Protein AF-A0A7R9KA83-F1 (afdb_monomer_lite)

Radius of gyration: 16.59 Å; chains: 1; bounding box: 43×29×49 Å

Sequence (112 aa):
MVHKWENAMTIDKSSWGFRRNARLSNILTIEELLNNFVKAVSCNGNMLMNVGPTKEGVIAPIYEERLRQMGTWLDINGEAIYSTRYWSVQNDANNKDVWYELGVLPSPWGYP

Secondary structure (DSSP, 8-state):
-PPP-EEEEESBTT-SS--TT--GGGBPPHHHHHHHHHHHHHTT-EEEEE-PPPTTSPPPHHHHHHHHHHHHHHHHHGGGTTTEEEEEEEE-SS-TT-EEEEE-PPPTT---

Organism: Timema genevievae (NCBI:txid629358)

InterPro domains:
  IPR000933 Glycoside hydrolase, family 29 [PTHR10030] (3-101)
  IPR000933 Glycoside hydrolase, family 29 [SM00812] (1-108)
  IPR016286 Alpha-L-fucosidase, metazoa-type [PR00741] (32-53)
  IPR016286 Alpha-L-fucosidase, metazoa-type [PR00741] (65-87)
  IPR017853 Glycoside hydrolase superfamily [SSF51445] (3-82)
  IPR057739 Glycoside hydrolase family 29, N-terminal [PF01120] (3-79)

pLDDT: mean 84.93, std 13.87, range [41.72, 97.69]

Structure (mmCIF, N/CA/C/O backbone):
data_AF-A0A7R9KA83-F1
#
_entry.id   AF-A0A7R9KA83-F1
#
loop_
_atom_site.group_PDB
_atom_site.id
_atom_site.type_symbol
_atom_site.label_atom_id
_atom_site.label_alt_id
_atom_site.label_comp_id
_atom_site.label_asym_id
_atom_site.label_entity_id
_atom_site.label_seq_id
_atom_site.pdbx_PDB_ins_code
_atom_site.Cartn_x
_atom_site.Cartn_y
_atom_site.Cartn_z
_atom_site.occupancy
_atom_site.B_iso_or_equiv
_atom_site.auth_seq_id
_atom_site.auth_comp_id
_atom_site.auth_asym_id
_atom_site.auth_atom_id
_atom_site.pdbx_PDB_model_num
ATOM 1 N N . MET A 1 1 ? 20.328 -19.005 -4.824 1.00 50.56 1 MET A N 1
ATOM 2 C CA . MET A 1 1 ? 18.987 -19.008 -5.444 1.00 50.56 1 MET A CA 1
ATOM 3 C C . MET A 1 1 ? 18.210 -17.880 -4.786 1.00 50.56 1 MET A C 1
ATOM 5 O O . MET A 1 1 ? 18.260 -17.791 -3.567 1.00 50.56 1 MET A O 1
ATOM 9 N N . VA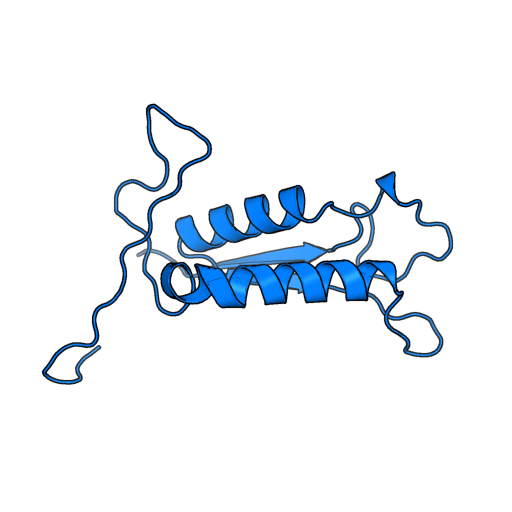L A 1 2 ? 17.620 -16.959 -5.548 1.00 70.19 2 VAL A N 1
ATOM 10 C CA . VAL A 1 2 ? 16.840 -15.855 -4.961 1.00 70.19 2 VAL A CA 1
ATOM 11 C C . VAL A 1 2 ? 15.465 -16.407 -4.595 1.00 70.19 2 VAL A C 1
ATOM 13 O O . VAL A 1 2 ? 14.796 -16.981 -5.452 1.00 70.19 2 VAL A O 1
ATOM 16 N N . HIS A 1 3 ? 15.067 -16.286 -3.329 1.00 82.06 3 HIS A N 1
ATOM 17 C CA . HIS A 1 3 ? 13.771 -16.768 -2.855 1.00 82.06 3 HIS A CA 1
ATOM 18 C C . HIS A 1 3 ? 12.719 -15.667 -2.960 1.00 82.06 3 HIS A C 1
ATOM 20 O O . HIS A 1 3 ? 12.977 -14.510 -2.629 1.00 82.06 3 HIS A O 1
ATOM 26 N N . LYS A 1 4 ? 11.525 -16.038 -3.429 1.00 86.62 4 LYS A N 1
ATOM 27 C CA . LYS A 1 4 ? 10.361 -15.154 -3.403 1.00 86.62 4 LYS A CA 1
ATOM 28 C C . LYS A 1 4 ? 9.895 -14.959 -1.964 1.00 86.62 4 LYS A C 1
ATOM 30 O O . LYS A 1 4 ? 9.916 -15.901 -1.175 1.00 86.62 4 LYS A O 1
ATOM 35 N N . TRP A 1 5 ? 9.492 -13.736 -1.647 1.00 91.38 5 TRP A N 1
ATOM 36 C CA . TRP A 1 5 ? 9.072 -13.334 -0.312 1.00 91.38 5 TRP A CA 1
ATOM 37 C C . TRP A 1 5 ? 7.914 -12.336 -0.397 1.00 91.38 5 TRP A C 1
ATOM 39 O O . TRP A 1 5 ? 7.657 -11.746 -1.449 1.00 91.38 5 TRP A O 1
ATOM 49 N N . GLU A 1 6 ? 7.211 -12.167 0.716 1.00 92.75 6 GLU A N 1
ATOM 50 C CA . GLU A 1 6 ? 6.083 -11.252 0.844 1.00 92.75 6 GLU A CA 1
ATOM 51 C C . GLU A 1 6 ? 6.220 -10.448 2.137 1.00 92.75 6 GLU A C 1
ATOM 53 O O . GLU A 1 6 ? 6.535 -10.999 3.193 1.00 92.75 6 GLU A O 1
ATOM 58 N N . ASN A 1 7 ? 5.984 -9.141 2.047 1.00 91.12 7 ASN A N 1
ATOM 59 C CA . ASN A 1 7 ? 5.855 -8.262 3.195 1.00 91.12 7 ASN A CA 1
ATOM 60 C C . ASN A 1 7 ? 4.379 -8.156 3.591 1.00 91.12 7 ASN A C 1
ATOM 62 O O . ASN A 1 7 ? 3.605 -7.453 2.936 1.00 91.12 7 ASN A O 1
ATOM 66 N N . ALA A 1 8 ? 3.990 -8.846 4.658 1.00 93.56 8 ALA A N 1
ATOM 67 C CA . ALA A 1 8 ? 2.660 -8.711 5.233 1.00 93.56 8 ALA A CA 1
ATOM 68 C C . ALA A 1 8 ? 2.638 -7.541 6.225 1.00 93.56 8 ALA A C 1
ATOM 70 O O . ALA A 1 8 ? 3.390 -7.526 7.200 1.00 93.56 8 ALA A O 1
ATOM 71 N N . MET A 1 9 ? 1.755 -6.569 5.997 1.00 93.69 9 MET A N 1
ATOM 72 C CA . MET A 1 9 ? 1.659 -5.361 6.816 1.00 93.69 9 MET A CA 1
ATOM 73 C C . MET A 1 9 ? 0.218 -4.883 7.001 1.00 93.69 9 MET A C 1
ATOM 75 O O . MET A 1 9 ? -0.697 -5.281 6.285 1.00 93.69 9 MET A O 1
ATOM 79 N N . THR A 1 10 ? 0.014 -3.991 7.966 1.00 94.38 10 THR A N 1
ATOM 80 C CA . THR A 1 10 ? -1.294 -3.454 8.356 1.00 94.38 10 THR A CA 1
ATOM 81 C C . THR A 1 10 ? -1.392 -1.969 8.036 1.00 94.38 10 THR A C 1
ATOM 83 O O . THR A 1 10 ? -0.407 -1.248 8.164 1.00 94.38 10 THR A O 1
ATOM 86 N N . ILE A 1 11 ? -2.584 -1.480 7.668 1.00 95.19 11 ILE A N 1
ATOM 87 C CA . ILE A 1 11 ? -2.808 -0.028 7.510 1.00 95.19 11 ILE A CA 1
ATOM 88 C C . ILE A 1 11 ? -2.746 0.691 8.873 1.00 95.19 11 ILE A C 1
ATOM 90 O O . ILE A 1 11 ? -2.260 1.818 8.973 1.00 95.19 11 ILE A O 1
ATOM 94 N N . ASP A 1 12 ? -3.216 0.043 9.942 1.00 94.94 12 ASP A N 1
ATOM 95 C CA . ASP A 1 12 ? -3.026 0.516 11.317 1.00 94.94 12 ASP A CA 1
ATOM 96 C C . ASP A 1 12 ? -1.615 0.142 11.807 1.00 94.94 12 ASP A C 1
ATOM 98 O O . ASP A 1 12 ? -1.246 -1.030 11.819 1.00 94.94 12 ASP A O 1
ATOM 102 N N . LYS A 1 13 ? -0.841 1.130 12.268 1.00 94.12 13 LYS A N 1
ATOM 103 C CA . LYS A 1 13 ? 0.544 0.981 12.748 1.00 94.12 13 LYS A CA 1
ATOM 104 C C . LYS A 1 13 ? 0.688 0.056 13.959 1.00 94.12 13 LYS A C 1
ATOM 106 O O . LYS A 1 13 ? 1.803 -0.329 14.293 1.00 94.12 13 LYS A O 1
ATOM 111 N N . SER A 1 14 ? -0.393 -0.248 14.677 1.00 93.19 14 SER A N 1
ATOM 112 C CA . SER A 1 14 ? -0.337 -1.021 15.925 1.00 93.19 14 SER A CA 1
ATOM 113 C C . SER A 1 14 ? -1.249 -2.248 15.956 1.00 93.19 14 SER A C 1
ATOM 115 O O . SER A 1 14 ? -1.313 -2.898 17.001 1.00 93.19 14 SER A O 1
ATOM 117 N N . SER A 1 15 ? -2.006 -2.557 14.896 1.00 93.06 15 SER A N 1
ATOM 118 C CA . SER A 1 15 ? -2.926 -3.700 14.936 1.00 93.06 15 SER A CA 1
ATOM 119 C C . SER A 1 15 ? -3.280 -4.292 13.576 1.00 93.06 15 SER A C 1
ATOM 121 O O . SER A 1 15 ? -3.443 -3.580 12.591 1.00 93.06 15 SER A O 1
ATOM 123 N N . TRP A 1 16 ? -3.493 -5.609 13.578 1.00 93.81 16 TRP A N 1
ATOM 124 C CA . TRP A 1 16 ? -4.118 -6.361 12.485 1.00 93.81 16 TRP A CA 1
ATOM 125 C C . TRP A 1 16 ? -5.649 -6.288 12.522 1.00 93.81 16 TRP A C 1
ATOM 127 O O . TRP A 1 16 ? -6.301 -6.387 11.485 1.00 93.81 16 TRP A O 1
ATOM 137 N N . GLY A 1 17 ? -6.225 -6.117 13.714 1.00 92.38 17 GLY A N 1
ATOM 138 C CA . GLY A 1 17 ? -7.666 -6.015 13.917 1.00 92.38 17 GLY A CA 1
ATOM 139 C C . GLY A 1 17 ? -8.142 -4.567 13.970 1.00 92.38 17 GLY A C 1
ATOM 140 O O . GLY A 1 17 ? -7.368 -3.637 14.193 1.00 92.38 17 GLY A O 1
ATOM 141 N N . PHE A 1 18 ? -9.449 -4.371 13.810 1.00 93.19 18 PHE A N 1
ATOM 142 C CA . PHE A 1 18 ? -10.048 -3.050 13.949 1.00 93.19 18 PHE A CA 1
ATOM 143 C C . PHE A 1 18 ? -9.938 -2.529 15.387 1.00 93.19 18 PHE A C 1
ATOM 145 O O . PHE A 1 18 ? -10.389 -3.172 16.339 1.00 93.19 18 PHE A O 1
ATOM 152 N N . ARG A 1 19 ? -9.407 -1.312 15.544 1.00 93.62 19 ARG A N 1
ATOM 153 C CA . ARG A 1 19 ? -9.363 -0.592 16.821 1.00 93.62 19 ARG A CA 1
ATOM 154 C C . ARG A 1 19 ? -10.276 0.625 16.779 1.00 93.62 19 ARG A C 1
ATOM 156 O O . ARG A 1 19 ? -9.973 1.623 16.134 1.00 93.62 19 ARG A O 1
ATOM 163 N N . ARG A 1 20 ? -11.364 0.588 17.552 1.00 89.69 20 ARG A N 1
ATOM 164 C CA . ARG A 1 20 ? -12.332 1.698 17.636 1.00 89.69 20 ARG A CA 1
ATOM 165 C C . ARG A 1 20 ? -11.716 3.010 18.138 1.00 89.69 20 ARG A C 1
ATOM 167 O O . ARG A 1 20 ? -12.199 4.079 17.792 1.00 89.69 20 ARG A O 1
ATOM 174 N N . ASN A 1 21 ? -10.679 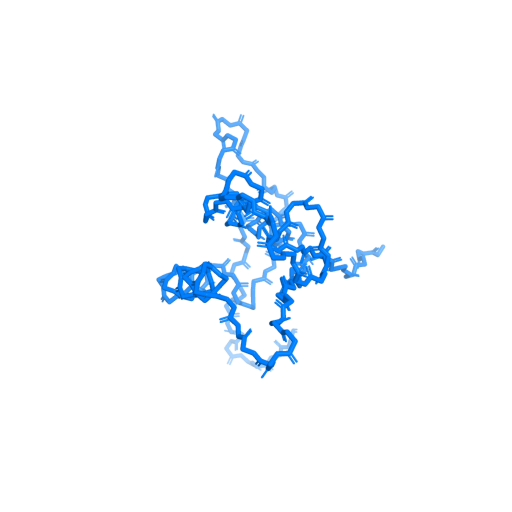2.930 18.967 1.00 92.75 21 ASN A N 1
ATOM 175 C CA . ASN A 1 21 ? -9.981 4.079 19.543 1.00 92.75 21 ASN A CA 1
ATOM 176 C C . ASN A 1 21 ? -8.700 4.459 18.773 1.00 92.75 21 ASN A C 1
ATOM 178 O O . ASN A 1 21 ? -7.888 5.226 19.296 1.00 92.75 21 ASN A O 1
ATOM 182 N N . ALA A 1 22 ? -8.490 3.921 17.565 1.00 91.00 22 ALA A N 1
ATOM 183 C CA . ALA A 1 22 ? -7.370 4.326 16.725 1.00 91.00 22 ALA A CA 1
ATOM 184 C C . ALA A 1 22 ? -7.483 5.812 16.365 1.00 91.00 22 ALA A C 1
ATOM 186 O O . ALA A 1 22 ? -8.528 6.295 15.930 1.00 91.00 22 ALA A O 1
ATOM 187 N N . ARG A 1 23 ? -6.383 6.544 16.545 1.00 93.38 23 ARG A N 1
ATOM 188 C CA . ARG A 1 23 ? -6.250 7.924 16.072 1.00 93.38 23 ARG A CA 1
ATOM 189 C C . ARG A 1 23 ? -5.773 7.909 14.626 1.00 93.38 23 ARG A C 1
ATOM 191 O O . ARG A 1 23 ? -5.047 6.995 14.245 1.00 93.38 23 ARG A O 1
ATOM 198 N N . LEU A 1 24 ? -6.083 8.953 13.858 1.00 91.00 24 LEU A N 1
ATOM 199 C CA . LEU A 1 24 ? -5.583 9.094 12.483 1.00 91.00 24 LEU A CA 1
ATOM 200 C C . LEU A 1 24 ? -4.050 9.031 12.404 1.00 91.00 24 LEU A C 1
ATOM 202 O O . LEU A 1 24 ? -3.518 8.427 11.486 1.00 91.00 24 LEU A O 1
ATOM 206 N N . SER A 1 25 ? -3.342 9.551 13.412 1.00 93.81 25 SER A N 1
ATOM 207 C CA . SER A 1 25 ? -1.877 9.452 13.520 1.00 93.81 25 SER A CA 1
ATOM 208 C C . SER A 1 25 ? -1.348 8.013 13.600 1.00 93.81 25 SER A C 1
ATOM 210 O O . SER A 1 25 ? -0.171 7.770 13.341 1.00 93.81 25 SER A O 1
ATOM 212 N N . ASN A 1 26 ? -2.199 7.061 13.992 1.00 93.62 26 ASN A N 1
ATOM 213 C CA . ASN A 1 26 ? -1.862 5.643 14.090 1.00 93.62 26 ASN A CA 1
ATOM 214 C C . ASN A 1 26 ? -2.155 4.892 12.787 1.00 93.62 26 ASN A C 1
ATOM 216 O O . ASN A 1 26 ? -1.917 3.691 12.723 1.00 93.62 26 ASN A O 1
ATOM 220 N N . ILE A 1 27 ? -2.701 5.562 11.777 1.00 95.31 27 ILE A N 1
ATOM 221 C CA . ILE A 1 27 ? -2.977 4.990 10.465 1.00 95.31 27 ILE A CA 1
ATOM 222 C C . ILE A 1 27 ? -1.852 5.437 9.536 1.00 95.31 27 ILE A C 1
ATOM 224 O O . ILE A 1 27 ? -1.470 6.607 9.552 1.00 95.31 27 ILE A O 1
ATOM 228 N N . LEU A 1 28 ? -1.290 4.511 8.760 1.00 96.44 28 LEU A N 1
ATOM 229 C CA . LEU A 1 28 ? -0.286 4.855 7.758 1.00 96.44 28 LEU A CA 1
ATOM 230 C C . LEU A 1 28 ? -0.870 5.851 6.749 1.00 96.44 28 LEU A C 1
ATOM 232 O O . LEU A 1 28 ? -2.026 5.734 6.317 1.00 96.44 28 LEU A O 1
ATOM 236 N N . THR A 1 29 ? -0.074 6.851 6.386 1.00 97.00 29 THR A N 1
ATOM 237 C CA . THR A 1 29 ? -0.419 7.741 5.276 1.00 97.00 29 THR A CA 1
ATOM 238 C C . THR A 1 29 ? -0.273 6.998 3.952 1.00 97.00 29 THR A C 1
ATOM 240 O O . THR A 1 29 ? 0.342 5.931 3.883 1.00 97.00 29 THR A O 1
ATOM 243 N N . ILE A 1 30 ? -0.849 7.544 2.881 1.00 96.62 30 ILE A N 1
ATOM 244 C CA . ILE A 1 30 ? -0.693 6.941 1.557 1.00 96.62 30 ILE A CA 1
ATOM 245 C C . ILE A 1 30 ? 0.777 6.929 1.120 1.00 96.62 30 ILE A C 1
ATOM 247 O O . ILE A 1 30 ? 1.237 5.945 0.554 1.00 96.62 30 ILE A O 1
ATOM 251 N N . GLU A 1 31 ? 1.543 7.966 1.451 1.00 96.25 31 GLU A N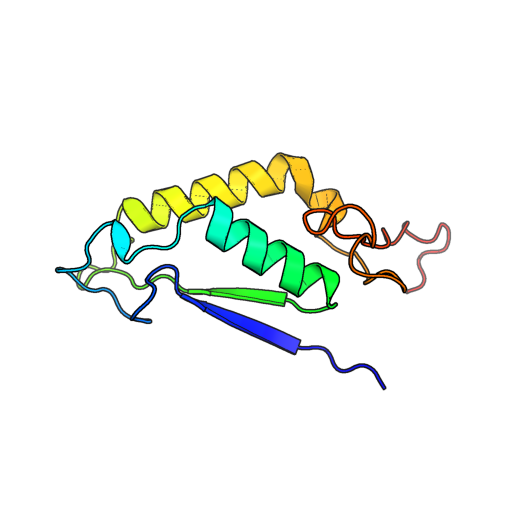 1
ATOM 252 C CA . GLU A 1 31 ? 2.969 8.063 1.142 1.00 96.25 31 GLU A CA 1
ATOM 253 C C . GLU A 1 31 ? 3.771 6.974 1.865 1.00 96.25 31 GLU A C 1
ATOM 255 O O . GLU A 1 31 ? 4.631 6.338 1.258 1.00 96.25 31 GLU A O 1
ATOM 260 N N . GLU A 1 32 ? 3.463 6.705 3.140 1.00 96.38 32 GLU A N 1
ATOM 261 C CA . GLU A 1 32 ? 4.088 5.612 3.895 1.00 96.38 32 GLU A CA 1
ATOM 262 C C . GLU A 1 32 ? 3.761 4.244 3.266 1.00 96.38 32 GLU A C 1
ATOM 264 O O . GLU A 1 32 ? 4.647 3.395 3.133 1.00 96.38 32 GLU A O 1
ATOM 269 N N . LEU A 1 33 ? 2.508 4.029 2.844 1.00 96.19 33 LEU A N 1
ATOM 270 C CA . LEU A 1 33 ? 2.076 2.790 2.188 1.00 96.19 33 LEU A CA 1
ATOM 271 C C . LEU A 1 33 ? 2.755 2.589 0.828 1.00 96.19 33 LEU A C 1
ATOM 273 O O . LEU A 1 33 ? 3.293 1.513 0.575 1.00 96.19 33 LEU A O 1
ATOM 277 N N . LEU A 1 34 ? 2.777 3.619 -0.019 1.00 95.50 34 LEU A N 1
ATOM 278 C CA . LEU A 1 34 ? 3.414 3.571 -1.336 1.00 95.50 34 LEU A CA 1
ATOM 279 C C . LEU A 1 34 ? 4.920 3.339 -1.225 1.00 95.50 34 LEU A C 1
ATOM 281 O O . LEU A 1 34 ? 5.473 2.536 -1.969 1.00 95.50 34 LEU A O 1
ATOM 285 N N . ASN A 1 35 ? 5.582 3.980 -0.262 1.00 93.69 35 ASN A N 1
ATOM 286 C CA . ASN A 1 35 ? 7.010 3.786 -0.035 1.00 93.69 35 ASN A CA 1
ATOM 287 C C . ASN A 1 35 ? 7.321 2.330 0.355 1.00 93.69 35 ASN A C 1
ATOM 289 O O . ASN A 1 35 ? 8.215 1.708 -0.217 1.00 93.69 35 ASN A O 1
ATOM 293 N N . ASN A 1 36 ? 6.544 1.752 1.278 1.00 93.62 36 ASN A N 1
ATOM 294 C CA . ASN A 1 36 ? 6.689 0.341 1.649 1.00 93.62 36 ASN A CA 1
ATOM 295 C C . ASN A 1 36 ? 6.406 -0.599 0.472 1.00 93.62 36 ASN A C 1
ATOM 297 O O . ASN A 1 36 ? 7.113 -1.592 0.294 1.00 93.62 36 ASN A O 1
ATOM 301 N N . PHE A 1 37 ? 5.405 -0.267 -0.342 1.00 93.69 37 PHE A N 1
ATOM 302 C CA . PHE A 1 37 ? 5.025 -1.051 -1.505 1.00 93.69 37 PHE A CA 1
ATOM 303 C C . PHE A 1 37 ? 6.117 -1.081 -2.572 1.00 93.69 37 PHE A C 1
ATOM 305 O O . PHE A 1 37 ? 6.586 -2.157 -2.939 1.00 93.69 37 PHE A O 1
ATOM 312 N N . VAL A 1 38 ? 6.571 0.093 -3.015 1.00 90.94 38 VAL A N 1
ATOM 313 C CA . VAL A 1 38 ? 7.607 0.227 -4.046 1.00 90.94 38 VAL A CA 1
ATOM 314 C C . VAL A 1 38 ? 8.904 -0.434 -3.588 1.00 90.94 38 VAL A C 1
ATOM 316 O O . VAL A 1 38 ? 9.518 -1.160 -4.365 1.00 90.94 38 VAL A O 1
ATOM 319 N N . LYS A 1 39 ? 9.285 -0.285 -2.312 1.00 88.56 39 LYS A N 1
ATOM 320 C CA . LYS A 1 39 ? 10.449 -0.980 -1.736 1.00 88.56 39 LYS A CA 1
ATOM 321 C C . LYS A 1 39 ? 10.334 -2.500 -1.799 1.00 88.56 39 LYS A C 1
ATOM 323 O O . LYS A 1 39 ? 11.322 -3.162 -2.110 1.00 88.56 39 LYS A O 1
ATOM 328 N N . ALA A 1 40 ? 9.163 -3.055 -1.478 1.00 88.62 40 ALA A N 1
ATOM 329 C CA . ALA A 1 40 ? 8.944 -4.499 -1.513 1.00 88.62 40 ALA A CA 1
ATOM 330 C C . ALA A 1 40 ? 9.065 -5.033 -2.946 1.00 88.62 40 ALA A C 1
ATOM 332 O O . ALA A 1 40 ? 9.825 -5.976 -3.176 1.00 88.62 40 ALA A O 1
ATOM 333 N N . VAL A 1 41 ? 8.392 -4.375 -3.895 1.00 87.38 41 VAL A N 1
ATOM 334 C CA . VAL A 1 41 ? 8.394 -4.739 -5.320 1.00 87.38 41 VAL A CA 1
ATOM 335 C C . VAL A 1 41 ? 9.817 -4.660 -5.887 1.00 87.38 41 VAL A C 1
ATOM 337 O O . VAL A 1 41 ? 10.321 -5.682 -6.361 1.00 87.38 41 VAL A O 1
ATOM 340 N N . SER A 1 42 ? 10.535 -3.556 -5.622 1.00 83.62 42 SER A N 1
ATOM 341 C CA . SER A 1 42 ? 11.933 -3.323 -6.065 1.00 83.62 42 SER A CA 1
ATOM 342 C C . SER A 1 42 ? 12.912 -4.374 -5.555 1.00 83.62 42 SER A C 1
ATOM 344 O O . SER A 1 42 ? 13.940 -4.668 -6.169 1.00 83.62 42 SER A O 1
ATOM 346 N N . CYS A 1 43 ? 12.581 -4.985 -4.421 1.00 84.12 43 CYS A N 1
ATOM 347 C CA . CYS A 1 43 ? 13.332 -6.075 -3.817 1.00 84.12 43 CYS A CA 1
ATOM 348 C C . CYS A 1 43 ? 12.798 -7.465 -4.212 1.00 84.12 43 CYS A C 1
ATOM 350 O O . CYS A 1 43 ? 13.033 -8.445 -3.498 1.00 84.12 43 CYS A O 1
ATOM 352 N N . ASN A 1 44 ? 12.100 -7.571 -5.350 1.00 83.94 44 ASN A N 1
ATOM 353 C CA . ASN A 1 44 ? 11.505 -8.792 -5.905 1.00 83.94 44 ASN A CA 1
ATOM 354 C C . ASN A 1 44 ? 10.419 -9.446 -5.028 1.00 83.94 44 ASN A C 1
ATOM 356 O O . ASN A 1 44 ? 10.132 -10.642 -5.197 1.00 83.94 44 ASN A O 1
ATOM 360 N N . GLY A 1 45 ? 9.863 -8.693 -4.081 1.00 87.00 45 GLY A N 1
ATOM 361 C CA . GLY A 1 45 ? 8.868 -9.141 -3.115 1.00 87.00 45 GLY A CA 1
ATOM 362 C C . GLY A 1 45 ? 7.460 -8.652 -3.439 1.00 87.00 45 GLY A C 1
ATOM 363 O O . GLY A 1 45 ? 7.261 -7.709 -4.198 1.00 87.00 45 GLY A O 1
ATOM 364 N N . ASN A 1 46 ? 6.472 -9.296 -2.824 1.00 90.88 46 ASN A N 1
ATOM 365 C CA . ASN A 1 46 ? 5.083 -8.841 -2.852 1.00 90.88 46 ASN A CA 1
ATOM 366 C C . ASN A 1 46 ? 4.743 -8.078 -1.567 1.00 90.88 46 ASN A C 1
ATOM 368 O O . ASN A 1 46 ? 5.437 -8.206 -0.557 1.00 90.88 46 ASN A O 1
ATOM 372 N N . MET A 1 47 ? 3.643 -7.327 -1.580 1.00 93.69 47 MET A N 1
ATOM 373 C CA . MET A 1 47 ? 3.089 -6.717 -0.375 1.00 93.69 47 MET A CA 1
ATOM 374 C C . MET A 1 47 ? 1.656 -7.191 -0.155 1.00 93.69 47 MET A C 1
ATOM 376 O O . MET A 1 47 ? 0.806 -7.034 -1.031 1.00 93.69 47 MET A O 1
ATOM 380 N N . LEU A 1 48 ? 1.388 -7.706 1.042 1.00 94.38 48 LEU A N 1
ATOM 381 C CA . LEU A 1 48 ? 0.046 -8.021 1.514 1.00 94.38 48 LEU A CA 1
ATOM 382 C C . LEU A 1 48 ? -0.378 -6.936 2.502 1.00 94.38 48 LEU A C 1
ATOM 384 O O . LEU A 1 48 ? 0.168 -6.828 3.600 1.00 94.38 48 LEU A O 1
ATOM 388 N N . MET A 1 49 ? -1.355 -6.121 2.100 1.00 94.81 49 MET A N 1
ATOM 389 C CA . MET A 1 49 ? -1.894 -5.035 2.919 1.00 94.81 49 MET A CA 1
ATOM 390 C C . MET A 1 49 ? -3.189 -5.474 3.610 1.00 94.81 49 MET A C 1
ATOM 392 O O . MET A 1 49 ? -4.219 -5.660 2.967 1.00 94.81 49 MET A O 1
ATOM 396 N N . ASN A 1 50 ? -3.144 -5.618 4.932 1.00 94.81 50 ASN A N 1
ATOM 397 C CA . ASN A 1 50 ? -4.281 -6.030 5.748 1.00 94.81 50 ASN A CA 1
ATOM 398 C C . ASN A 1 50 ? -5.156 -4.848 6.189 1.00 94.81 50 ASN A C 1
ATOM 400 O O . ASN A 1 50 ?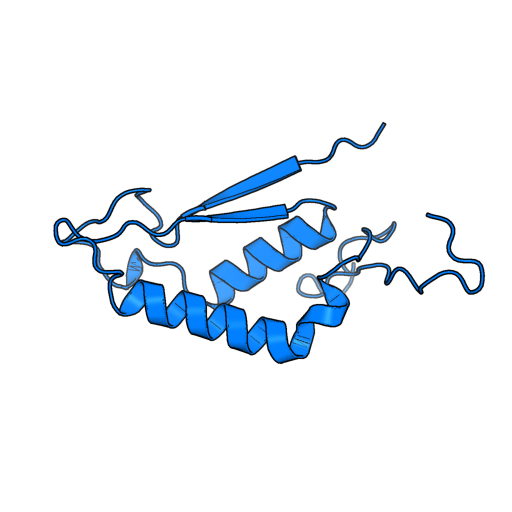 -4.657 -3.827 6.678 1.00 94.81 50 ASN A O 1
ATOM 404 N N . VAL A 1 51 ? -6.473 -5.066 6.144 1.00 93.75 51 VAL A N 1
ATOM 405 C CA . VAL A 1 51 ? -7.497 -4.209 6.750 1.00 93.75 51 VAL A CA 1
ATOM 406 C C . VAL A 1 51 ? -8.370 -5.020 7.700 1.00 93.75 51 VAL A C 1
ATOM 408 O O . VAL A 1 51 ? -8.833 -6.102 7.356 1.00 93.75 51 VAL A O 1
ATOM 411 N N . GLY A 1 52 ? -8.609 -4.487 8.899 1.00 91.56 52 GLY A N 1
ATOM 412 C CA . GLY A 1 52 ? -9.530 -5.081 9.866 1.00 91.56 52 GLY A CA 1
ATOM 413 C C . GLY A 1 52 ? -10.929 -4.472 9.729 1.00 91.56 52 GLY A C 1
ATOM 414 O O . GLY A 1 52 ? -11.067 -3.273 9.990 1.00 91.56 52 GLY A O 1
ATOM 415 N N . PRO A 1 53 ? -11.969 -5.240 9.355 1.00 93.56 53 PRO A N 1
ATOM 416 C CA . PRO A 1 53 ? -13.349 -4.759 9.381 1.00 93.56 53 PRO A CA 1
ATOM 417 C C . PRO A 1 53 ? -13.831 -4.489 10.811 1.00 93.56 53 PRO A C 1
ATOM 419 O O . PRO A 1 53 ? -13.315 -5.052 11.780 1.00 93.56 53 PRO A O 1
ATOM 422 N N . THR A 1 54 ? -14.856 -3.649 10.957 1.00 93.38 54 THR A N 1
ATOM 423 C CA . THR A 1 54 ? -15.560 -3.474 12.230 1.00 93.38 54 THR A CA 1
ATOM 424 C C . THR A 1 54 ? -16.278 -4.763 12.638 1.00 93.38 54 THR A C 1
ATOM 426 O O . THR A 1 54 ? -16.419 -5.700 11.851 1.00 93.38 54 THR A O 1
ATOM 429 N N . LYS A 1 55 ? -16.793 -4.815 13.874 1.00 93.56 55 LYS A N 1
ATOM 430 C CA . LYS A 1 55 ? -17.572 -5.972 14.352 1.00 93.56 55 LYS A CA 1
ATOM 431 C C . LYS A 1 55 ? -18.843 -6.222 13.524 1.00 93.56 55 LYS A C 1
ATOM 433 O O . LYS A 1 55 ? -19.366 -7.327 13.530 1.00 93.56 55 LYS A O 1
ATOM 438 N N . GLU A 1 56 ? -19.339 -5.194 12.841 1.00 95.19 56 GLU A N 1
ATOM 439 C CA . GLU A 1 56 ? -20.475 -5.251 11.920 1.00 95.19 56 GLU A CA 1
ATOM 440 C C . GLU A 1 56 ? -20.073 -5.721 10.508 1.00 95.19 56 GLU A C 1
ATOM 442 O O . GLU A 1 56 ? -20.926 -5.800 9.631 1.00 95.19 56 GLU A O 1
ATOM 447 N N . GLY A 1 57 ? -18.791 -6.021 10.272 1.00 93.50 57 GLY A N 1
ATOM 448 C CA . GLY A 1 57 ? -18.274 -6.460 8.974 1.00 93.50 57 GLY A CA 1
ATOM 449 C C . GLY A 1 57 ? -18.012 -5.323 7.982 1.00 93.50 57 GLY A C 1
ATOM 450 O O . GLY A 1 57 ? -17.825 -5.582 6.797 1.00 93.50 57 GLY A O 1
ATOM 451 N N . VAL A 1 58 ? -17.988 -4.068 8.439 1.00 95.12 58 VAL A N 1
ATOM 452 C CA . VAL A 1 58 ? -17.809 -2.887 7.581 1.00 95.12 58 VAL A CA 1
ATOM 453 C C . VAL A 1 58 ? -16.337 -2.476 7.546 1.00 95.12 58 VAL A C 1
ATOM 455 O O . VAL A 1 58 ? -15.673 -2.445 8.580 1.00 95.12 58 VAL A O 1
ATOM 458 N N . ILE A 1 59 ? -15.804 -2.122 6.376 1.00 95.00 59 ILE A N 1
ATOM 459 C CA . ILE A 1 59 ? -14.470 -1.510 6.287 1.00 95.00 59 ILE A CA 1
ATOM 460 C C . ILE A 1 59 ? -14.580 -0.058 6.754 1.00 95.00 59 ILE A C 1
ATOM 462 O O . ILE A 1 59 ? -15.409 0.701 6.259 1.00 95.00 59 ILE A O 1
ATOM 466 N N . ALA A 1 60 ? -13.756 0.337 7.725 1.00 93.62 60 ALA A N 1
ATOM 467 C CA . ALA A 1 60 ? -13.770 1.708 8.223 1.00 93.62 60 ALA A CA 1
ATOM 468 C C . ALA A 1 60 ? -13.437 2.706 7.089 1.00 93.62 60 ALA A C 1
ATOM 470 O O . ALA A 1 60 ? -12.507 2.435 6.324 1.00 93.62 60 ALA A O 1
ATOM 471 N N . PRO A 1 61 ? -14.101 3.879 7.012 1.00 94.94 61 PRO A N 1
ATOM 472 C CA . PRO A 1 61 ? -13.918 4.827 5.905 1.00 94.94 61 PRO A CA 1
ATOM 473 C C . PRO A 1 61 ? -12.462 5.223 5.642 1.00 94.94 61 PRO A C 1
ATOM 475 O O . PRO A 1 61 ? -12.051 5.360 4.497 1.00 94.94 61 PRO A O 1
ATOM 478 N N . ILE A 1 62 ? -11.649 5.338 6.695 1.00 94.62 62 ILE A N 1
ATOM 479 C CA . 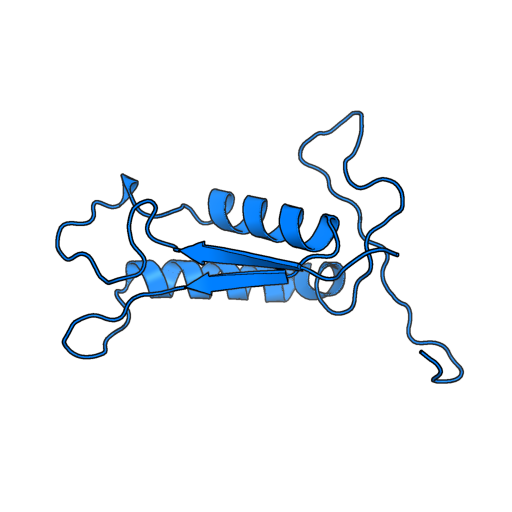ILE A 1 62 ? -10.223 5.658 6.562 1.00 94.62 62 ILE A CA 1
ATOM 480 C C . ILE A 1 62 ? -9.421 4.548 5.863 1.00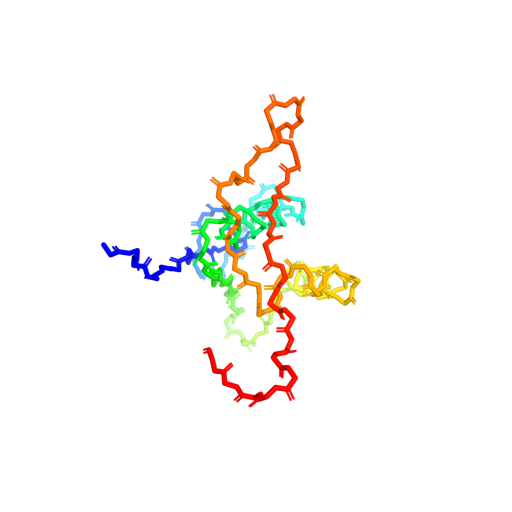 94.62 62 ILE A C 1
ATOM 482 O O . ILE A 1 62 ? -8.492 4.833 5.115 1.00 94.62 62 ILE A O 1
ATOM 486 N N . TYR A 1 63 ? -9.768 3.277 6.082 1.00 96.06 63 TYR A N 1
ATOM 487 C CA . TYR A 1 63 ? -9.127 2.164 5.380 1.00 96.06 63 TYR A CA 1
ATOM 488 C C . TYR A 1 63 ? -9.582 2.117 3.925 1.00 96.06 63 TYR A C 1
ATOM 490 O O . TYR A 1 63 ? -8.757 1.914 3.040 1.00 96.06 63 TYR A O 1
ATOM 498 N N . GLU A 1 64 ? -10.869 2.363 3.669 1.00 96.00 64 GLU A N 1
ATOM 499 C CA . GLU A 1 64 ? -11.396 2.473 2.309 1.00 96.00 64 GLU A CA 1
ATOM 500 C C . GLU A 1 64 ? -10.694 3.591 1.527 1.00 96.00 64 GLU A C 1
ATOM 502 O O . GLU A 1 64 ? -10.266 3.371 0.397 1.00 96.00 64 GLU A O 1
ATOM 507 N N . GLU A 1 65 ? -10.510 4.763 2.139 1.00 96.62 65 GLU A N 1
ATOM 508 C CA . GLU A 1 65 ? -9.790 5.886 1.537 1.00 96.62 65 GLU A CA 1
ATOM 509 C C . GLU A 1 65 ? -8.371 5.481 1.110 1.00 96.62 65 GLU A C 1
ATOM 511 O O . GLU A 1 65 ? -7.984 5.719 -0.034 1.00 96.62 65 GLU A O 1
ATOM 516 N N . ARG A 1 66 ? -7.614 4.807 1.988 1.00 96.81 66 ARG A N 1
ATOM 517 C CA . ARG A 1 66 ? -6.250 4.339 1.682 1.00 96.81 66 ARG A CA 1
ATOM 518 C C . ARG A 1 66 ? -6.231 3.307 0.561 1.00 96.81 66 ARG A C 1
ATOM 520 O O . ARG A 1 66 ? -5.389 3.396 -0.328 1.00 96.81 66 ARG A O 1
ATOM 527 N N . LEU A 1 67 ? -7.170 2.361 0.568 1.00 96.44 67 LEU A N 1
ATOM 528 C CA . LEU A 1 67 ? -7.298 1.362 -0.495 1.00 96.44 67 LEU A CA 1
ATOM 529 C C . LEU A 1 67 ? -7.619 2.017 -1.845 1.00 96.44 67 LEU A C 1
ATOM 531 O O . LEU A 1 67 ? -7.019 1.660 -2.857 1.00 96.44 67 LEU A O 1
ATOM 535 N N . ARG A 1 68 ? -8.515 3.010 -1.865 1.00 97.69 68 ARG A N 1
ATOM 536 C CA . ARG A 1 68 ? -8.843 3.769 -3.080 1.00 97.69 68 ARG A CA 1
ATOM 537 C C . ARG A 1 68 ? -7.651 4.574 -3.580 1.00 97.69 68 ARG A C 1
ATOM 539 O O . ARG A 1 68 ? -7.367 4.526 -4.768 1.00 97.69 68 ARG A O 1
ATOM 546 N N . GLN A 1 69 ? -6.928 5.249 -2.689 1.00 97.50 69 GLN A N 1
ATOM 547 C CA . GLN A 1 69 ? -5.722 6.003 -3.041 1.00 97.50 69 GLN A CA 1
ATOM 548 C C . GLN A 1 69 ? -4.633 5.096 -3.635 1.00 97.50 69 GLN A C 1
ATOM 550 O O . GLN A 1 69 ? -4.052 5.441 -4.662 1.00 97.50 69 GLN A O 1
ATOM 555 N N . MET A 1 70 ? -4.406 3.917 -3.044 1.00 96.88 70 MET A N 1
ATOM 556 C CA . MET A 1 70 ? -3.504 2.902 -3.603 1.00 96.88 70 MET A CA 1
ATOM 557 C C . MET A 1 70 ? -3.950 2.469 -5.003 1.00 96.88 70 MET A C 1
ATOM 559 O O . MET A 1 70 ? -3.133 2.425 -5.919 1.00 96.88 70 MET A O 1
ATOM 563 N N . GLY A 1 71 ? -5.246 2.190 -5.183 1.00 95.94 71 GLY A N 1
ATOM 564 C CA . GLY A 1 71 ? -5.816 1.813 -6.477 1.00 95.94 71 GLY A CA 1
ATOM 565 C C . GLY A 1 71 ? -5.657 2.901 -7.541 1.00 95.94 71 GLY A C 1
ATOM 566 O O . GLY A 1 71 ? -5.208 2.607 -8.641 1.00 95.94 71 GLY A O 1
ATOM 567 N N . THR A 1 72 ? -5.944 4.162 -7.210 1.00 97.38 72 THR A N 1
ATOM 568 C CA . THR A 1 72 ? -5.749 5.299 -8.124 1.00 97.38 72 THR A CA 1
ATOM 569 C C . THR A 1 72 ? -4.285 5.467 -8.518 1.00 97.38 72 THR A C 1
ATOM 571 O O . THR A 1 72 ? -3.986 5.763 -9.670 1.00 97.38 72 THR A O 1
ATOM 574 N N . TRP A 1 73 ? -3.354 5.262 -7.586 1.00 96.75 73 TRP A N 1
ATOM 575 C CA . TRP A 1 73 ? -1.931 5.331 -7.905 1.00 96.75 73 TRP A CA 1
ATOM 576 C C . TRP A 1 73 ? -1.491 4.179 -8.821 1.00 96.75 73 TRP A C 1
ATOM 578 O O . TRP A 1 73 ? -0.730 4.401 -9.764 1.00 96.75 73 TRP A O 1
ATOM 588 N N . LEU A 1 74 ? -1.996 2.966 -8.572 1.00 95.06 74 LEU A N 1
ATOM 589 C CA . LEU A 1 74 ? -1.743 1.777 -9.392 1.00 95.06 74 LEU A CA 1
ATOM 590 C C . LEU A 1 74 ? -2.346 1.877 -10.796 1.00 95.06 74 LEU A C 1
ATOM 592 O O . LEU A 1 74 ? -1.766 1.333 -11.725 1.00 95.06 74 LEU A O 1
ATOM 596 N N . ASP A 1 75 ? -3.462 2.579 -10.972 1.00 94.19 75 ASP A N 1
ATOM 597 C CA . ASP A 1 75 ? -4.054 2.811 -12.297 1.00 94.19 75 ASP A CA 1
ATOM 598 C C . ASP A 1 75 ? -3.094 3.583 -13.220 1.00 94.19 75 ASP A C 1
ATOM 600 O O . ASP A 1 75 ? -3.000 3.317 -14.414 1.00 94.19 75 ASP A O 1
ATOM 604 N N . ILE A 1 76 ? -2.305 4.492 -12.639 1.00 93.12 76 ILE A N 1
ATOM 605 C CA . ILE A 1 76 ? -1.324 5.306 -13.366 1.00 93.12 76 ILE A CA 1
ATOM 606 C C . ILE A 1 76 ? 0.032 4.589 -13.479 1.00 93.12 76 ILE A C 1
ATOM 608 O O . ILE A 1 76 ? 0.671 4.642 -14.525 1.00 93.12 76 ILE A O 1
ATOM 612 N N . ASN A 1 77 ? 0.496 3.938 -12.406 1.00 92.12 77 ASN A N 1
ATOM 613 C CA . ASN A 1 77 ? 1.872 3.424 -12.290 1.00 92.12 77 ASN A CA 1
ATOM 614 C C . ASN A 1 77 ? 1.971 1.891 -12.364 1.00 92.12 77 ASN A C 1
ATOM 616 O O . ASN A 1 77 ? 3.047 1.326 -12.177 1.00 92.12 77 ASN A O 1
ATOM 620 N N . GLY A 1 78 ? 0.857 1.201 -12.606 1.00 87.75 78 GLY A N 1
ATOM 621 C CA . GLY A 1 78 ? 0.758 -0.254 -12.511 1.00 87.75 78 GLY A CA 1
ATOM 622 C C . GLY A 1 78 ? 1.684 -1.005 -13.463 1.00 87.75 78 GLY A C 1
ATOM 623 O O . GLY A 1 78 ? 2.140 -2.089 -13.118 1.00 87.75 78 GLY A O 1
ATOM 624 N N . GLU A 1 79 ? 2.030 -0.431 -14.617 1.00 85.44 79 GLU A N 1
ATOM 625 C CA . GLU A 1 79 ? 2.988 -1.032 -15.559 1.00 85.44 79 GLU A CA 1
ATOM 626 C C . GLU A 1 79 ? 4.381 -1.228 -14.935 1.00 85.44 79 GLU A C 1
ATOM 628 O O . GLU A 1 79 ? 5.044 -2.228 -15.199 1.00 85.44 79 GLU A O 1
ATOM 633 N N . ALA A 1 80 ? 4.802 -0.326 -14.043 1.00 83.62 80 ALA A N 1
ATOM 634 C CA . ALA A 1 80 ? 6.083 -0.416 -13.340 1.00 83.62 80 ALA A CA 1
ATOM 635 C C . ALA A 1 80 ? 6.062 -1.390 -12.145 1.00 83.62 80 ALA A C 1
ATOM 637 O O . ALA A 1 80 ? 7.068 -1.550 -11.458 1.00 83.62 80 ALA A O 1
ATOM 638 N N . ILE A 1 81 ? 4.924 -2.032 -11.879 1.00 87.12 81 ILE A N 1
ATOM 639 C CA . ILE A 1 81 ? 4.690 -2.862 -10.694 1.00 87.12 81 ILE A CA 1
ATOM 640 C C . ILE A 1 81 ? 4.260 -4.274 -11.087 1.00 87.12 81 ILE A C 1
ATOM 642 O O . ILE A 1 81 ? 4.784 -5.269 -10.587 1.00 87.12 81 ILE A O 1
ATOM 646 N N . TYR A 1 82 ? 3.266 -4.387 -11.961 1.00 85.69 82 TYR A N 1
ATOM 647 C CA . TYR A 1 82 ? 2.720 -5.670 -12.363 1.00 85.69 82 TYR A CA 1
ATOM 648 C C . TYR A 1 82 ? 3.655 -6.361 -13.348 1.00 85.69 82 TYR A C 1
ATOM 650 O O . TYR A 1 82 ? 4.072 -5.790 -14.349 1.00 85.69 82 TYR A O 1
ATOM 658 N N . SER A 1 83 ? 3.939 -7.638 -13.090 1.00 81.50 83 SER A N 1
ATOM 659 C CA . SER A 1 83 ? 4.778 -8.480 -13.955 1.00 81.50 83 SER A CA 1
ATOM 660 C C . SER A 1 83 ? 6.198 -7.948 -14.193 1.00 81.50 83 SER A C 1
ATOM 662 O O . SER A 1 83 ? 6.852 -8.362 -15.149 1.00 81.50 83 SER A O 1
ATOM 664 N N . THR A 1 84 ? 6.716 -7.104 -13.302 1.00 79.25 84 THR A N 1
ATOM 665 C CA . THR A 1 84 ? 8.105 -6.642 -13.343 1.00 79.25 84 THR A CA 1
ATOM 666 C C . THR A 1 84 ? 9.064 -7.639 -12.685 1.00 79.25 84 THR A C 1
ATOM 668 O O . THR A 1 84 ? 8.684 -8.683 -12.121 1.00 79.25 84 THR A O 1
ATOM 671 N N . ARG A 1 85 ? 10.360 -7.374 -12.836 1.00 69.56 85 ARG A N 1
ATOM 672 C CA . ARG A 1 85 ? 11.455 -8.080 -12.171 1.00 69.56 85 ARG A CA 1
ATOM 673 C C . ARG A 1 85 ? 12.416 -7.047 -11.608 1.00 69.56 85 ARG A C 1
ATOM 675 O O . ARG A 1 85 ? 12.736 -6.095 -12.302 1.00 69.56 85 ARG A O 1
ATOM 682 N N . TYR A 1 86 ? 12.961 -7.313 -10.426 1.00 70.62 86 TYR A N 1
ATOM 683 C CA . TYR A 1 86 ? 13.987 -6.457 -9.836 1.00 70.62 86 TYR A CA 1
ATOM 684 C C . TYR A 1 86 ? 15.140 -6.178 -10.814 1.00 70.62 86 TYR A C 1
ATOM 686 O O . TYR A 1 86 ? 15.647 -7.089 -11.481 1.00 70.62 86 TYR A O 1
ATOM 694 N N . TRP A 1 87 ? 15.577 -4.920 -10.878 1.00 69.25 87 TRP A N 1
ATOM 695 C CA . TRP A 1 87 ? 16.805 -4.549 -11.578 1.00 69.25 87 TRP A CA 1
ATOM 696 C C . TRP A 1 87 ? 18.039 -4.931 -10.736 1.00 69.25 87 TRP A C 1
ATOM 698 O O . TRP A 1 87 ? 17.959 -5.106 -9.518 1.00 69.25 87 TRP A O 1
ATOM 708 N N . SER A 1 88 ? 19.212 -5.063 -11.365 1.00 65.69 88 SER A N 1
ATOM 709 C CA . SER A 1 88 ? 20.469 -5.398 -10.666 1.00 65.69 88 SER A CA 1
ATOM 710 C C . SER A 1 88 ? 20.938 -4.306 -9.691 1.00 65.69 88 SER A C 1
ATOM 712 O O . SER A 1 88 ? 21.727 -4.584 -8.789 1.00 65.69 88 SER A O 1
ATOM 714 N N . VAL A 1 89 ? 20.423 -3.083 -9.846 1.00 72.75 89 VAL A N 1
ATOM 715 C CA . VAL A 1 89 ? 20.622 -1.927 -8.961 1.00 72.75 89 VAL A CA 1
ATOM 716 C C . VAL A 1 89 ? 19.250 -1.404 -8.535 1.00 72.75 89 VAL A C 1
ATOM 718 O O . VAL A 1 89 ? 18.519 -0.852 -9.344 1.00 72.75 89 VAL A O 1
ATOM 721 N N . GLN A 1 90 ? 18.879 -1.592 -7.273 1.00 65.56 90 GLN A N 1
ATOM 722 C CA . GLN A 1 90 ? 17.492 -1.380 -6.835 1.00 65.56 90 GLN A CA 1
ATOM 723 C C . GLN A 1 90 ? 17.165 0.082 -6.501 1.00 65.56 90 GLN A C 1
ATOM 725 O O . GLN A 1 90 ? 16.034 0.512 -6.695 1.00 65.56 90 GLN A O 1
ATOM 730 N N . ASN A 1 91 ? 18.143 0.851 -6.018 1.00 73.06 91 ASN A N 1
ATOM 731 C CA . ASN A 1 91 ? 17.971 2.236 -5.576 1.00 73.06 91 ASN A CA 1
ATOM 732 C C . ASN A 1 91 ? 19.011 3.134 -6.244 1.00 73.06 91 ASN A C 1
ATOM 734 O O . ASN A 1 91 ? 20.167 2.729 -6.406 1.00 73.06 91 ASN A O 1
ATOM 738 N N . ASP A 1 92 ? 18.606 4.341 -6.627 1.00 70.56 92 ASP A N 1
ATOM 739 C CA . ASP A 1 92 ? 19.525 5.297 -7.227 1.00 70.56 92 ASP A CA 1
ATOM 740 C C . ASP A 1 92 ? 20.526 5.836 -6.194 1.00 70.56 92 ASP A C 1
ATOM 742 O O . ASP A 1 92 ? 20.165 6.290 -5.108 1.00 70.56 92 ASP A O 1
ATOM 746 N N . ALA A 1 93 ? 21.814 5.806 -6.543 1.00 68.12 93 ALA A N 1
ATOM 747 C CA . ALA A 1 93 ? 22.879 6.233 -5.639 1.00 68.12 93 ALA A CA 1
ATOM 748 C C . ALA A 1 93 ? 22.846 7.744 -5.332 1.00 68.12 93 ALA A C 1
ATOM 750 O O . ALA A 1 93 ? 23.350 8.167 -4.291 1.00 68.12 93 ALA A O 1
ATOM 751 N N . ASN A 1 94 ? 22.257 8.549 -6.220 1.00 76.31 94 ASN A N 1
ATOM 752 C CA . ASN A 1 94 ? 22.175 10.004 -6.109 1.00 76.31 94 ASN A CA 1
ATOM 753 C C . ASN A 1 94 ? 20.797 10.475 -5.620 1.00 76.31 94 ASN A C 1
ATOM 755 O O . ASN A 1 94 ? 20.701 11.555 -5.036 1.00 76.31 94 ASN A O 1
ATOM 759 N N . ASN A 1 95 ? 19.744 9.675 -5.817 1.00 73.25 95 ASN A N 1
ATOM 760 C CA . ASN A 1 95 ? 18.392 9.959 -5.351 1.00 73.25 95 ASN A CA 1
ATOM 761 C C . ASN A 1 95 ? 17.752 8.755 -4.640 1.00 73.25 95 ASN A C 1
ATOM 763 O O . ASN A 1 95 ? 17.177 7.863 -5.258 1.00 73.25 95 ASN A O 1
ATOM 767 N N . LYS A 1 96 ? 17.761 8.791 -3.306 1.00 71.69 96 LYS A N 1
ATOM 768 C CA . LYS A 1 96 ? 17.256 7.700 -2.458 1.00 71.69 96 LYS A CA 1
ATOM 769 C C . LYS A 1 96 ? 15.759 7.419 -2.613 1.00 71.69 96 LYS A C 1
ATOM 771 O O . LYS A 1 96 ? 15.313 6.351 -2.193 1.00 71.69 96 LYS A O 1
ATOM 776 N N . ASP A 1 97 ? 15.002 8.335 -3.210 1.00 73.31 97 ASP A N 1
ATOM 777 C CA . ASP A 1 97 ? 13.563 8.180 -3.430 1.00 73.31 97 ASP A CA 1
ATOM 778 C C . ASP A 1 97 ? 13.233 7.507 -4.775 1.00 73.31 97 ASP A C 1
ATOM 780 O O . ASP A 1 97 ? 12.071 7.202 -5.039 1.00 73.31 97 ASP A O 1
ATOM 784 N N . VAL A 1 98 ? 14.240 7.230 -5.614 1.00 74.06 98 VAL A N 1
ATOM 785 C CA . VAL A 1 98 ? 14.071 6.576 -6.919 1.00 74.06 98 VAL A CA 1
ATOM 786 C C . VAL A 1 98 ? 14.446 5.100 -6.833 1.00 74.06 98 VAL A C 1
ATOM 788 O O . VAL A 1 98 ? 15.525 4.732 -6.359 1.00 74.06 98 VAL A O 1
ATOM 791 N N . TRP A 1 99 ? 13.544 4.257 -7.332 1.00 71.94 99 TRP A N 1
ATOM 792 C CA . TRP A 1 99 ? 13.692 2.807 -7.366 1.00 71.94 99 TRP A CA 1
ATOM 793 C C . TRP A 1 99 ? 13.528 2.282 -8.790 1.00 71.94 99 TRP A C 1
ATOM 795 O O . TRP A 1 99 ? 12.725 2.814 -9.558 1.00 71.94 99 TRP A O 1
ATOM 805 N N . TYR A 1 100 ? 14.302 1.253 -9.136 1.00 73.00 100 TYR A N 1
ATOM 806 C CA . TYR A 1 100 ? 14.357 0.705 -10.489 1.00 73.00 100 TYR A CA 1
ATOM 807 C C . TYR A 1 100 ? 13.789 -0.710 -10.564 1.00 73.00 100 TYR A C 1
ATOM 809 O O . TYR A 1 100 ? 14.131 -1.583 -9.766 1.00 73.00 100 TYR A O 1
ATOM 817 N N . GLU A 1 101 ? 13.000 -0.939 -11.607 1.00 63.88 101 GLU A N 1
ATOM 818 C CA . GLU A 1 101 ? 12.436 -2.232 -11.979 1.00 63.88 101 GLU A CA 1
ATOM 819 C C . GLU A 1 101 ? 12.736 -2.526 -13.447 1.00 63.88 101 GLU A C 1
ATOM 821 O O . GLU A 1 101 ? 12.787 -1.625 -14.286 1.00 63.88 101 GLU A O 1
ATOM 826 N N . LEU A 1 102 ? 12.922 -3.802 -13.773 1.00 69.94 102 LEU A N 1
ATOM 827 C CA . LEU A 1 102 ? 12.978 -4.296 -15.140 1.00 69.94 102 LEU A CA 1
ATOM 828 C C . LEU A 1 102 ? 11.563 -4.679 -15.586 1.00 69.94 102 LEU A C 1
ATOM 830 O O . LEU A 1 102 ? 10.979 -5.649 -15.092 1.00 69.94 102 LEU A O 1
ATOM 834 N N . GLY A 1 103 ? 11.028 -3.952 -16.566 1.00 59.62 103 GLY A N 1
ATOM 835 C CA . GLY A 1 103 ? 9.835 -4.385 -17.289 1.00 59.62 103 GLY A CA 1
ATOM 836 C C . GLY A 1 103 ? 10.119 -5.685 -18.043 1.00 59.62 103 GLY A C 1
ATOM 837 O O . GLY A 1 103 ? 11.085 -5.772 -18.805 1.00 59.62 103 GLY A O 1
ATOM 838 N N . VAL A 1 104 ? 9.290 -6.709 -17.842 1.00 60.00 104 VAL A N 1
ATOM 839 C CA . VAL A 1 104 ? 9.349 -7.922 -18.663 1.00 60.00 104 VAL A CA 1
ATOM 840 C C . VAL A 1 104 ? 8.563 -7.634 -19.933 1.00 60.00 104 VAL A C 1
ATOM 842 O O . VAL A 1 104 ? 7.336 -7.696 -19.936 1.00 60.00 104 VAL A O 1
ATOM 845 N N . LEU A 1 105 ? 9.259 -7.290 -21.019 1.00 53.72 105 LEU A N 1
ATOM 846 C CA . LEU A 1 105 ? 8.608 -7.235 -22.324 1.00 53.72 105 LEU A CA 1
ATOM 847 C C . LEU A 1 105 ? 8.070 -8.635 -22.652 1.00 53.72 105 LEU A C 1
ATOM 849 O O . LEU A 1 105 ? 8.807 -9.613 -22.484 1.00 53.72 105 LEU A O 1
ATOM 853 N N . PRO A 1 106 ? 6.817 -8.765 -23.122 1.00 52.25 106 PRO A N 1
ATOM 854 C CA . PRO A 1 106 ? 6.331 -10.044 -23.601 1.00 52.25 106 PRO A CA 1
ATOM 855 C C . PRO A 1 106 ? 7.260 -10.515 -24.721 1.00 52.25 106 PRO A C 1
ATOM 857 O O . PRO A 1 106 ? 7.480 -9.813 -25.710 1.00 52.25 106 PRO A O 1
ATOM 860 N N . SER A 1 107 ? 7.846 -11.699 -24.538 1.00 51.31 107 SER A N 1
ATOM 861 C CA . SER A 1 107 ? 8.619 -12.358 -25.584 1.00 51.31 107 SER A CA 1
ATOM 862 C C . SER A 1 107 ? 7.770 -12.404 -26.861 1.00 51.31 107 SER A C 1
ATOM 864 O O . SER A 1 107 ? 6.632 -12.880 -26.792 1.00 51.31 107 SER A O 1
ATOM 866 N N . PRO A 1 108 ? 8.299 -12.005 -28.037 1.00 55.97 108 PRO A N 1
ATOM 867 C CA . PRO A 1 108 ? 7.601 -12.177 -29.317 1.00 55.97 108 PRO A CA 1
ATOM 868 C C . PRO A 1 108 ? 7.224 -13.640 -29.595 1.00 55.97 108 PRO A C 1
ATOM 870 O O . PRO A 1 108 ? 6.414 -13.924 -30.471 1.00 55.97 108 PRO A O 1
ATOM 873 N N . TRP A 1 109 ? 7.831 -14.565 -28.848 1.00 60.50 109 TRP A N 1
ATOM 874 C CA . TRP A 1 109 ? 7.742 -16.006 -29.020 1.00 60.50 109 TRP A CA 1
ATOM 875 C C . TRP A 1 109 ? 7.055 -16.720 -27.848 1.00 60.50 109 TRP A C 1
ATOM 877 O O . TRP A 1 109 ? 7.012 -17.945 -27.842 1.00 60.50 109 TRP A O 1
ATOM 887 N N . GLY A 1 110 ? 6.509 -15.988 -26.867 1.00 48.25 110 GLY A N 1
ATOM 888 C CA . GLY A 1 110 ? 5.615 -16.549 -25.845 1.00 48.25 110 GLY A CA 1
ATOM 889 C C . GLY A 1 110 ? 6.242 -17.518 -24.832 1.00 48.25 110 GLY A C 1
ATOM 890 O O . GLY A 1 110 ? 5.507 -18.273 -24.200 1.00 48.25 110 GLY A O 1
ATOM 891 N N . TYR A 1 111 ? 7.564 -17.511 -24.652 1.00 41.72 111 TYR A N 1
ATOM 892 C CA . TYR A 1 111 ? 8.223 -18.319 -23.617 1.00 41.72 111 TYR A CA 1
ATOM 893 C C . TYR A 1 111 ? 8.521 -17.500 -22.348 1.00 41.72 111 TYR A C 1
ATOM 895 O O . TYR A 1 111 ? 8.827 -16.310 -22.481 1.00 41.72 111 TYR A O 1
ATOM 903 N N . PRO A 1 112 ? 8.408 -18.118 -21.152 1.00 51.28 112 PRO A N 1
ATOM 904 C CA . PRO A 1 112 ? 8.733 -17.487 -19.872 1.00 51.28 112 PRO A CA 1
ATOM 905 C C . PRO A 1 112 ? 10.228 -17.199 -19.695 1.00 51.28 112 PRO A C 1
ATOM 907 O O . PRO A 1 112 ? 11.056 -17.902 -20.321 1.00 51.28 112 PRO A O 1
#

Foldseek 3Di:
DDDEEEAEDEQFQPDLADDPPDDPVRGDDLVRVVQVQLVQQLSVYHYHYGFHADPVRHGDVVVVVSVVSVVVVCVVCVQQRPQWAHDPDAADPVDRSDGDIHRDDQDPVRDD